Protein AF-A0A9D8VAY9-F1 (afdb_monomer_lite)

pLDDT: mean 90.86, std 5.28, range [71.0, 96.25]

Secondary structure (DSSP, 8-state):
-B-TTT--B--TT-SB-TTT-PBP----HHHHHHHHHHHHHHHHHHHHHHHHHT-

Foldseek 3Di:
DQDPPPRDDADPPDCARPPPGRGDDDPDVVVVVVVVVVVVVVVVVVVVVVVVVVD

Radius of gyration: 20.6 Å; chains: 1; bounding box: 39×43×36 Å

Sequence (55 aa):
MECPSCALEAPDDAEECPYCGYEFPRQKRSVMTMAVVMALLLAWPLFKLIQMLAS

Structure (mmCIF, N/CA/C/O backbone):
data_AF-A0A9D8VAY9-F1
#
_entry.id   AF-A0A9D8VAY9-F1
#
loop_
_atom_site.group_PDB
_atom_site.id
_atom_site.type_symbol
_atom_site.label_atom_id
_atom_site.label_alt_id
_atom_site.label_comp_id
_atom_site.label_asym_id
_atom_site.label_entity_id
_atom_site.label_seq_id
_atom_site.pdbx_PDB_ins_code
_atom_site.Cartn_x
_atom_site.Cartn_y
_atom_site.Cartn_z
_atom_site.occupancy
_atom_site.B_iso_or_equiv
_atom_site.auth_seq_id
_atom_site.auth_comp_id
_atom_site.auth_asym_id
_atom_site.auth_atom_id
_atom_site.pdbx_PDB_model_num
ATOM 1 N N . MET A 1 1 ? 12.068 -1.817 -10.929 1.00 83.38 1 MET A N 1
ATOM 2 C CA . MET A 1 1 ? 11.752 -1.900 -9.481 1.00 83.38 1 MET A CA 1
ATOM 3 C C . MET A 1 1 ? 12.159 -3.258 -8.915 1.00 83.38 1 MET A C 1
ATOM 5 O O . MET A 1 1 ? 11.965 -4.265 -9.581 1.00 83.38 1 MET A O 1
ATOM 9 N N . GLU A 1 2 ? 12.680 -3.341 -7.690 1.00 92.06 2 GLU A N 1
ATOM 10 C CA . GLU A 1 2 ? 13.057 -4.631 -7.086 1.00 92.06 2 GLU A CA 1
ATOM 11 C C . GLU A 1 2 ? 11.824 -5.377 -6.547 1.00 92.06 2 GLU A C 1
ATOM 13 O O . GLU A 1 2 ? 11.034 -4.831 -5.771 1.00 92.06 2 GLU A O 1
ATOM 18 N N . CYS A 1 3 ? 11.641 -6.639 -6.947 1.00 94.88 3 CYS A N 1
ATOM 19 C CA . CYS A 1 3 ? 10.543 -7.464 -6.449 1.00 94.88 3 CYS A CA 1
ATOM 20 C C . CYS A 1 3 ? 10.743 -7.767 -4.950 1.00 94.88 3 CYS A C 1
ATOM 22 O O . CYS A 1 3 ? 11.761 -8.359 -4.590 1.00 94.88 3 CYS A O 1
ATOM 24 N N . PRO A 1 4 ? 9.769 -7.479 -4.063 1.00 94.00 4 PRO A N 1
ATOM 25 C CA . PRO A 1 4 ? 9.929 -7.673 -2.619 1.00 94.00 4 PRO A CA 1
ATOM 26 C C . PRO A 1 4 ? 9.997 -9.152 -2.210 1.00 94.00 4 PRO A C 1
ATOM 28 O O . PRO A 1 4 ? 10.393 -9.465 -1.091 1.00 94.00 4 PRO A O 1
ATOM 31 N N . SER A 1 5 ? 9.588 -10.064 -3.098 1.00 95.56 5 SER A N 1
ATOM 32 C CA . SER A 1 5 ? 9.582 -11.502 -2.830 1.00 95.56 5 SER A CA 1
ATOM 33 C C . SER A 1 5 ? 10.881 -12.195 -3.247 1.00 95.56 5 SER A C 1
ATOM 35 O O . SER A 1 5 ? 11.354 -13.061 -2.517 1.00 95.56 5 SER A O 1
ATOM 37 N N . CYS A 1 6 ? 11.452 -11.842 -4.404 1.00 96.25 6 CYS A N 1
ATOM 38 C CA . CYS A 1 6 ? 12.622 -12.532 -4.965 1.00 96.25 6 CYS A CA 1
ATOM 39 C C . CYS A 1 6 ? 13.845 -11.633 -5.196 1.00 96.25 6 CYS A C 1
ATOM 41 O O . CYS A 1 6 ? 14.878 -12.137 -5.625 1.00 96.25 6 CYS A O 1
ATOM 43 N N . ALA A 1 7 ? 13.738 -10.328 -4.921 1.00 95.31 7 ALA A N 1
ATOM 44 C CA . ALA A 1 7 ? 14.789 -9.318 -5.083 1.00 95.31 7 ALA A CA 1
ATOM 45 C C . ALA A 1 7 ? 15.355 -9.167 -6.511 1.00 95.31 7 ALA A C 1
ATOM 47 O O . ALA A 1 7 ? 16.405 -8.565 -6.703 1.00 95.31 7 ALA A O 1
ATOM 48 N N . LEU A 1 8 ? 14.665 -9.694 -7.527 1.00 95.56 8 LEU A N 1
ATOM 49 C CA . LEU A 1 8 ? 15.002 -9.458 -8.931 1.00 95.56 8 LEU A CA 1
ATOM 50 C C . LEU A 1 8 ? 14.332 -8.181 -9.446 1.00 95.56 8 LEU A C 1
ATOM 52 O O . LEU A 1 8 ? 13.241 -7.816 -9.003 1.00 95.56 8 LEU A O 1
ATOM 56 N N . GLU A 1 9 ? 14.969 -7.540 -10.423 1.00 95.00 9 GLU A N 1
ATOM 57 C CA . GLU A 1 9 ? 14.447 -6.358 -11.110 1.00 95.00 9 GLU A CA 1
ATOM 58 C C . GLU A 1 9 ? 13.196 -6.726 -11.927 1.00 95.00 9 GLU A C 1
ATOM 60 O O . GLU A 1 9 ? 13.273 -7.436 -12.933 1.00 95.00 9 GLU A O 1
ATOM 65 N N . ALA A 1 10 ? 12.033 -6.257 -11.483 1.00 91.06 10 ALA A N 1
ATOM 66 C CA . ALA A 1 10 ? 10.756 -6.387 -12.167 1.00 91.06 10 ALA A CA 1
ATOM 67 C C . ALA A 1 10 ? 10.434 -5.121 -12.994 1.00 91.06 10 ALA A C 1
ATOM 69 O O . ALA A 1 10 ? 10.847 -4.018 -12.609 1.00 91.06 10 ALA A O 1
ATOM 70 N N . PRO A 1 11 ? 9.680 -5.259 -14.105 1.00 91.25 11 PRO A N 1
ATOM 71 C CA . PRO A 1 11 ? 9.144 -4.120 -14.850 1.00 91.25 11 PRO A CA 1
ATOM 72 C C . PRO A 1 11 ? 8.201 -3.295 -13.973 1.00 91.25 11 PRO A C 1
ATOM 74 O O . PRO A 1 11 ? 7.420 -3.866 -13.214 1.00 91.25 11 PRO A O 1
ATOM 77 N N . ASP A 1 12 ? 8.236 -1.971 -14.098 1.00 88.56 12 ASP A N 1
ATOM 78 C CA . ASP A 1 12 ? 7.471 -1.076 -13.217 1.00 88.56 12 ASP A CA 1
ATOM 79 C C . ASP A 1 12 ? 5.945 -1.154 -13.430 1.00 88.56 12 ASP A C 1
ATOM 81 O O . 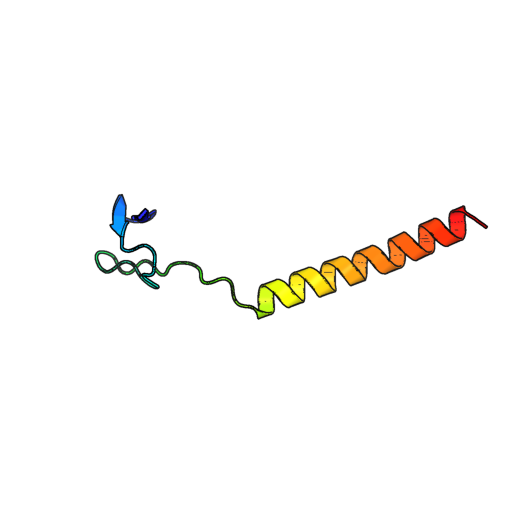ASP A 1 12 ? 5.169 -0.772 -12.555 1.00 88.56 12 ASP A O 1
ATOM 85 N N . ASP A 1 13 ? 5.505 -1.655 -14.584 1.00 88.69 13 ASP A N 1
ATOM 86 C CA . ASP A 1 13 ? 4.102 -1.833 -14.964 1.00 88.69 13 ASP A CA 1
ATOM 87 C C . ASP A 1 13 ? 3.620 -3.290 -14.871 1.00 88.69 13 ASP A C 1
ATOM 89 O O . ASP A 1 13 ? 2.465 -3.580 -15.195 1.00 88.69 13 ASP A O 1
ATOM 93 N N . ALA A 1 14 ? 4.477 -4.208 -14.412 1.00 88.62 14 ALA A N 1
ATOM 94 C CA . ALA A 1 14 ? 4.113 -5.608 -14.269 1.00 88.62 14 ALA A CA 1
ATOM 95 C C . ALA A 1 14 ? 3.032 -5.785 -13.191 1.00 88.62 14 ALA A C 1
ATOM 97 O O . ALA A 1 14 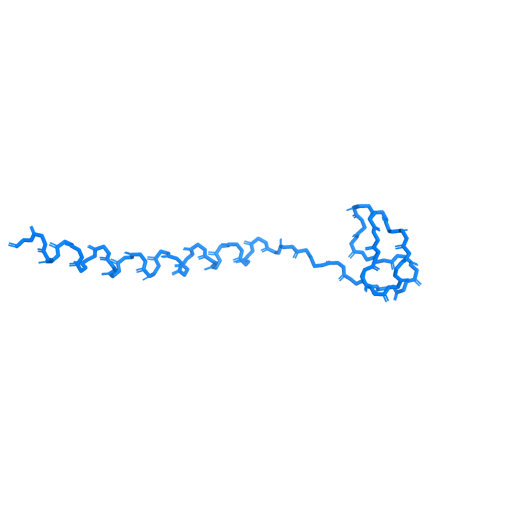? 3.171 -5.327 -12.058 1.00 88.62 14 ALA A O 1
ATOM 98 N N . GLU A 1 15 ? 1.953 -6.491 -13.533 1.00 91.44 15 GLU A N 1
ATOM 99 C CA . GLU A 1 15 ? 0.917 -6.878 -12.562 1.00 91.44 15 GLU A CA 1
ATOM 100 C C . GLU A 1 15 ? 1.375 -8.044 -11.678 1.00 91.44 15 GLU A C 1
ATOM 102 O O . GLU A 1 15 ? 0.937 -8.174 -10.538 1.00 91.44 15 GLU A O 1
ATOM 107 N N . GLU A 1 16 ? 2.302 -8.853 -12.186 1.00 94.75 16 GLU A N 1
ATOM 108 C CA . GLU A 1 16 ? 2.872 -10.013 -11.513 1.00 94.75 16 GLU A CA 1
ATOM 109 C C . GLU A 1 16 ? 4.361 -10.140 -11.869 1.00 94.75 16 GLU A C 1
ATOM 111 O O . GLU A 1 16 ? 4.774 -9.849 -12.994 1.00 94.75 16 GLU A O 1
ATOM 116 N N . CYS A 1 17 ? 5.195 -10.559 -10.917 1.00 95.19 17 CYS A N 1
ATOM 117 C CA . CYS A 1 17 ? 6.622 -10.751 -11.156 1.00 95.19 17 CYS A CA 1
ATOM 118 C C . CYS A 1 17 ? 6.863 -11.949 -12.099 1.00 95.19 17 CYS A C 1
ATOM 120 O O . CYS A 1 17 ? 6.552 -13.079 -11.716 1.00 95.19 17 CYS A O 1
ATOM 122 N N . PRO A 1 18 ? 7.514 -11.769 -13.267 1.00 94.19 18 PRO A N 1
ATOM 123 C CA . PRO A 1 18 ? 7.681 -12.836 -14.261 1.00 94.19 18 PRO A CA 1
ATOM 124 C C . PRO A 1 18 ? 8.645 -13.951 -13.827 1.00 94.19 18 PRO A C 1
ATOM 126 O O . PRO A 1 18 ? 8.744 -14.975 -14.497 1.00 94.19 18 PRO A O 1
ATOM 129 N N . TYR A 1 19 ? 9.380 -13.756 -12.728 1.00 95.31 19 TYR A N 1
ATOM 130 C CA . TYR A 1 19 ? 10.370 -14.717 -12.238 1.00 95.31 19 TYR A CA 1
ATOM 131 C C . TYR A 1 19 ? 9.840 -15.624 -11.128 1.00 95.31 19 TYR A C 1
ATOM 133 O O . TYR A 1 19 ? 10.249 -16.778 -11.044 1.00 95.31 19 TYR A O 1
ATOM 141 N N . CYS A 1 20 ? 8.972 -15.108 -10.251 1.00 96.12 20 CYS A N 1
ATOM 142 C CA . CYS A 1 20 ? 8.485 -15.851 -9.084 1.00 96.12 20 CYS A CA 1
ATOM 143 C C . CYS A 1 20 ? 6.960 -15.908 -8.949 1.00 96.12 20 CYS A C 1
ATOM 145 O O . CYS A 1 20 ? 6.478 -16.630 -8.080 1.00 96.12 20 CYS A O 1
ATOM 147 N N . GLY A 1 21 ? 6.212 -15.163 -9.767 1.00 93.81 21 GLY A N 1
ATOM 148 C CA . GLY A 1 21 ? 4.749 -15.136 -9.721 1.00 93.81 21 GLY A CA 1
ATOM 149 C C . GLY A 1 21 ? 4.155 -14.300 -8.581 1.00 93.81 21 GLY A C 1
ATOM 150 O O . GLY A 1 21 ? 3.044 -14.542 -8.124 1.00 93.81 21 GLY A O 1
ATOM 151 N N . TYR A 1 22 ? 4.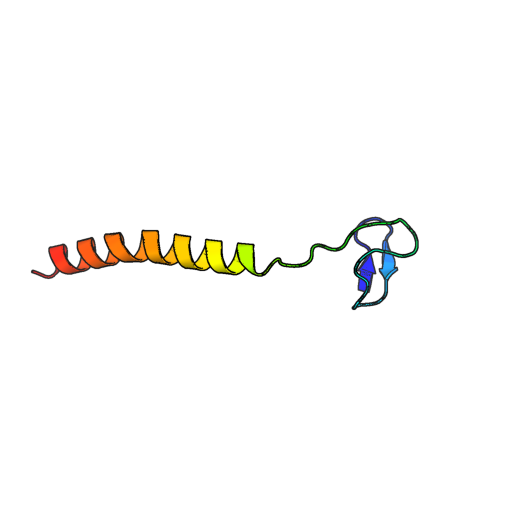908 -13.339 -8.038 1.00 94.19 22 TYR A N 1
ATOM 152 C CA . TYR A 1 22 ? 4.377 -12.432 -7.017 1.00 94.19 22 TYR A CA 1
ATOM 153 C C . TYR A 1 22 ? 3.398 -11.429 -7.639 1.00 94.19 22 TYR A C 1
ATOM 155 O O . TYR A 1 22 ? 3.819 -10.601 -8.445 1.00 94.19 22 TYR A O 1
ATOM 163 N N . GLU A 1 23 ? 2.126 -11.464 -7.239 1.00 93.88 23 GLU A N 1
ATOM 164 C CA . GLU A 1 23 ? 1.107 -10.499 -7.670 1.00 93.88 23 GLU A CA 1
ATOM 165 C C . GLU A 1 23 ? 1.291 -9.144 -6.968 1.00 93.88 23 GLU A C 1
ATOM 167 O O . GLU A 1 23 ? 1.195 -9.032 -5.740 1.00 93.88 23 GLU A O 1
ATOM 172 N N . PHE A 1 24 ? 1.520 -8.085 -7.744 1.00 92.38 24 PHE A N 1
ATOM 173 C CA . PHE A 1 24 ? 1.655 -6.742 -7.199 1.00 92.38 24 PHE A CA 1
ATOM 174 C C . PHE A 1 24 ? 0.276 -6.166 -6.834 1.00 92.38 24 PHE A C 1
ATOM 176 O O . PHE A 1 24 ? -0.673 -6.236 -7.623 1.00 92.38 24 PHE A O 1
ATOM 183 N N . PRO A 1 25 ? 0.124 -5.558 -5.641 1.00 86.25 25 PRO A N 1
ATOM 184 C CA . PRO A 1 25 ? -1.169 -5.071 -5.185 1.00 86.25 25 PRO A CA 1
ATOM 185 C C . PRO A 1 25 ? -1.652 -3.902 -6.050 1.00 86.25 25 PRO A C 1
ATOM 187 O O . PRO A 1 25 ? -1.185 -2.770 -5.930 1.00 86.25 25 PRO A O 1
ATOM 190 N N . ARG A 1 26 ? -2.660 -4.147 -6.888 1.00 81.81 26 ARG A N 1
ATOM 191 C CA . ARG A 1 26 ? -3.364 -3.090 -7.624 1.00 81.81 26 ARG A CA 1
ATOM 192 C C . ARG A 1 26 ? -4.381 -2.440 -6.692 1.00 81.81 26 ARG A C 1
ATOM 194 O O . ARG A 1 26 ? -5.309 -3.098 -6.215 1.00 81.81 26 ARG A O 1
ATOM 201 N N . GLN A 1 27 ? -4.231 -1.142 -6.424 1.00 76.19 27 GLN A N 1
ATOM 202 C CA . GLN A 1 27 ? -5.232 -0.394 -5.664 1.00 76.19 27 GLN A CA 1
ATOM 203 C C . GLN A 1 27 ? -6.571 -0.435 -6.411 1.00 76.19 27 GLN A C 1
ATOM 205 O O . GLN A 1 27 ? -6.782 0.246 -7.414 1.00 76.19 27 GLN A O 1
ATOM 210 N N . LYS A 1 28 ? -7.503 -1.258 -5.922 1.00 83.31 28 LYS A N 1
ATOM 211 C CA . LYS A 1 28 ? -8.854 -1.323 -6.479 1.00 83.31 28 LYS A CA 1
ATOM 212 C C . LYS A 1 28 ? -9.566 -0.009 -6.173 1.00 83.31 28 LYS A C 1
ATOM 214 O O . LYS A 1 28 ? -9.619 0.426 -5.022 1.00 83.31 28 LYS A O 1
ATOM 219 N N . ARG A 1 29 ? -10.190 0.589 -7.191 1.00 81.88 29 ARG A N 1
ATOM 220 C CA . ARG A 1 29 ? -10.956 1.844 -7.062 1.00 81.88 29 ARG A CA 1
ATOM 221 C C . ARG A 1 29 ? -12.054 1.766 -5.989 1.00 81.88 29 ARG A C 1
ATOM 223 O O . ARG A 1 29 ? -12.365 2.773 -5.363 1.00 81.88 29 ARG A O 1
ATOM 230 N N . SER A 1 30 ? -12.578 0.566 -5.721 1.00 80.56 30 SER A N 1
ATOM 231 C CA . SER A 1 30 ? -13.538 0.306 -4.642 1.00 80.56 30 SER A CA 1
ATOM 232 C C . SER A 1 30 ? -12.978 0.595 -3.243 1.00 80.56 30 SER A C 1
ATOM 234 O O . SER A 1 30 ? -13.687 1.144 -2.400 1.00 80.56 30 SER A O 1
ATOM 236 N N . VAL A 1 31 ? -11.701 0.288 -2.994 1.00 86.81 31 VAL A N 1
ATOM 237 C CA . VAL A 1 31 ? -11.046 0.551 -1.703 1.00 86.81 31 VAL A CA 1
ATOM 238 C C . VAL A 1 31 ? -10.925 2.056 -1.478 1.00 86.81 31 VAL A C 1
ATOM 240 O O . VAL A 1 31 ? -11.229 2.542 -0.391 1.00 86.81 31 VAL A O 1
ATOM 243 N N . MET A 1 32 ? -10.591 2.813 -2.528 1.00 86.75 32 MET A N 1
ATOM 244 C CA . MET A 1 32 ? -10.547 4.275 -2.468 1.00 86.75 32 MET A CA 1
ATOM 245 C C . MET A 1 32 ? -11.925 4.867 -2.141 1.00 86.75 32 MET A C 1
ATOM 247 O O . MET A 1 32 ? -12.033 5.730 -1.272 1.00 86.75 32 MET A O 1
ATOM 251 N N . THR A 1 33 ? -12.998 4.369 -2.768 1.00 90.75 33 THR A N 1
ATOM 252 C CA . THR A 1 33 ? -14.359 4.825 -2.442 1.00 90.75 33 THR A CA 1
ATOM 253 C C . THR A 1 33 ? -14.773 4.468 -1.016 1.00 90.75 33 THR A C 1
ATOM 255 O O . THR A 1 33 ? -15.372 5.302 -0.340 1.00 90.75 33 THR A O 1
ATOM 258 N N . MET A 1 34 ? -14.418 3.276 -0.522 1.00 91.38 34 MET A N 1
ATOM 259 C CA . MET A 1 34 ? -14.716 2.885 0.860 1.00 91.38 34 MET A CA 1
ATOM 260 C C . MET A 1 34 ? -13.999 3.785 1.867 1.00 91.38 34 MET A C 1
ATOM 262 O O . MET A 1 34 ? -14.621 4.219 2.834 1.00 91.38 34 MET A O 1
ATOM 266 N N . ALA A 1 35 ? -12.730 4.120 1.618 1.00 93.12 35 ALA A N 1
ATOM 267 C CA . ALA A 1 35 ? -11.974 5.034 2.471 1.00 93.12 35 ALA A CA 1
ATOM 268 C C . ALA A 1 35 ? -12.641 6.418 2.555 1.00 93.12 35 ALA A C 1
ATOM 270 O O . ALA A 1 35 ? -12.793 6.960 3.650 1.00 93.12 35 ALA A O 1
ATOM 271 N N . VAL A 1 36 ? -13.108 6.960 1.423 1.00 93.44 36 VAL A N 1
ATOM 272 C CA . VAL A 1 36 ? -13.824 8.249 1.386 1.00 93.44 36 VAL A CA 1
ATOM 273 C C . VAL A 1 36 ?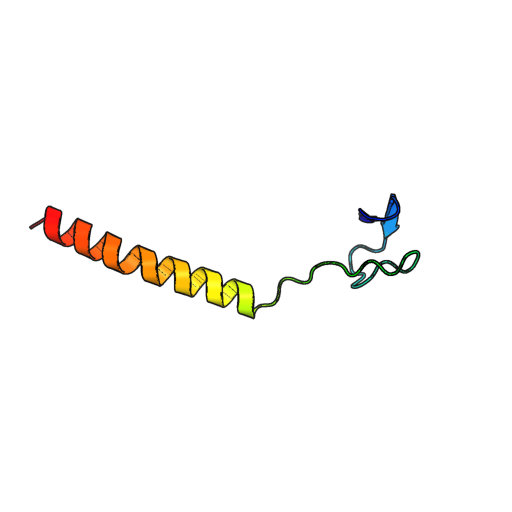 -15.144 8.177 2.153 1.00 93.44 36 VAL A C 1
ATOM 275 O O . VAL A 1 36 ? -15.423 9.056 2.965 1.00 93.44 36 VAL A O 1
ATOM 278 N N . VAL A 1 37 ? -15.945 7.128 1.945 1.00 95.00 37 VAL A N 1
ATOM 279 C CA . VAL A 1 37 ? -17.215 6.947 2.669 1.00 95.00 37 VAL A CA 1
ATOM 280 C C . VAL A 1 37 ? -16.973 6.859 4.175 1.00 95.00 37 VAL A C 1
ATOM 282 O O . VAL A 1 37 ? -17.663 7.524 4.943 1.00 95.00 37 VAL A O 1
ATOM 285 N N . MET A 1 38 ? -15.969 6.092 4.604 1.00 93.81 38 MET A N 1
ATOM 286 C CA . MET A 1 38 ? -15.636 5.952 6.020 1.00 93.81 38 MET A CA 1
ATOM 287 C C . MET A 1 38 ? -15.167 7.282 6.626 1.00 93.81 38 MET A C 1
ATOM 289 O O . MET A 1 38 ? -15.605 7.650 7.714 1.00 93.81 38 MET A O 1
ATOM 293 N N . ALA A 1 39 ? -14.343 8.044 5.901 1.00 95.50 39 ALA A N 1
ATOM 294 C CA . ALA A 1 39 ? -13.923 9.377 6.325 1.00 95.50 39 ALA A CA 1
ATOM 295 C C . ALA A 1 39 ? -15.117 10.335 6.472 1.00 95.50 39 ALA A C 1
ATOM 297 O O . ALA A 1 39 ? -15.210 11.040 7.475 1.00 95.50 39 ALA A O 1
ATOM 298 N N . LEU A 1 40 ? -16.065 10.326 5.528 1.00 95.12 40 LEU A N 1
ATOM 299 C CA . LEU A 1 40 ? -17.282 11.146 5.598 1.00 95.12 40 LEU A CA 1
ATOM 300 C C . LEU A 1 40 ? -18.191 10.743 6.767 1.00 95.12 40 LEU A C 1
ATOM 302 O O . LEU A 1 40 ? -18.706 11.617 7.467 1.00 95.12 40 LEU A O 1
ATOM 306 N N . LEU A 1 41 ? -18.350 9.437 7.012 1.00 94.75 41 LEU A N 1
ATOM 307 C CA . LEU A 1 41 ? -19.121 8.911 8.144 1.00 94.75 41 LEU A CA 1
ATOM 308 C C . LEU A 1 41 ? -18.559 9.358 9.495 1.00 94.75 41 LEU A C 1
ATOM 310 O O . LEU A 1 41 ? -19.336 9.554 10.424 1.00 94.75 41 LEU A O 1
ATOM 314 N N . LEU A 1 42 ? -17.241 9.533 9.609 1.00 93.25 42 LEU A N 1
ATOM 315 C CA . LEU A 1 42 ? -16.595 10.047 10.821 1.00 93.25 42 LEU A CA 1
ATOM 316 C C . LEU A 1 42 ? -16.597 11.579 10.878 1.00 93.25 42 LEU A C 1
ATOM 318 O O . LEU A 1 42 ? -16.794 12.157 11.946 1.00 93.25 42 LEU A O 1
ATOM 322 N N . ALA A 1 43 ? -16.426 12.252 9.741 1.00 94.56 43 ALA A N 1
ATOM 323 C CA . ALA A 1 43 ? -16.429 13.710 9.668 1.00 94.56 43 ALA A CA 1
ATOM 324 C C . ALA A 1 43 ? -17.800 14.308 10.023 1.00 94.56 43 ALA A C 1
ATOM 326 O O . ALA A 1 43 ? -17.865 15.334 10.697 1.00 94.56 43 ALA A O 1
ATOM 327 N N . TRP A 1 44 ? -18.897 13.660 9.622 1.00 94.19 44 TRP A N 1
ATOM 328 C CA . TRP A 1 44 ? -20.262 14.121 9.891 1.00 94.19 44 TRP A CA 1
ATOM 329 C C . TRP A 1 44 ? -20.611 14.278 11.391 1.00 94.19 44 TRP A C 1
ATOM 331 O O . TRP A 1 44 ? -21.052 15.362 11.783 1.00 94.19 44 TRP A O 1
ATOM 341 N N . PRO A 1 45 ? -20.425 13.267 12.267 1.00 92.31 45 PRO A N 1
ATOM 342 C CA . PRO A 1 45 ? -20.687 13.403 13.699 1.00 92.31 45 PRO A CA 1
ATOM 343 C C . PRO A 1 45 ? -19.718 14.376 14.379 1.00 92.31 45 PRO A C 1
ATOM 345 O O . PRO A 1 45 ? -20.142 15.123 15.259 1.00 92.31 45 PRO A O 1
ATOM 348 N N . LEU A 1 46 ? -18.452 14.430 13.945 1.00 91.44 46 LEU A N 1
ATOM 349 C CA . LEU A 1 46 ? -17.496 15.433 14.425 1.00 91.44 46 LEU A CA 1
ATOM 350 C C . LEU A 1 46 ? -17.974 16.854 14.111 1.00 91.44 46 LEU A C 1
ATOM 352 O O . LEU A 1 46 ? -17.987 17.709 14.994 1.00 91.44 46 LEU A O 1
ATOM 356 N N . PHE A 1 47 ? -18.431 17.095 12.883 1.00 94.38 47 PHE A N 1
ATOM 357 C CA . PHE A 1 47 ? -18.984 18.385 12.481 1.00 94.38 47 PHE A CA 1
ATOM 358 C C . PHE A 1 47 ? -20.218 18.754 13.315 1.00 94.38 47 PHE A C 1
ATOM 360 O O . PHE A 1 47 ? -20.319 19.877 13.804 1.00 94.38 47 PHE A O 1
ATOM 367 N N . LYS A 1 48 ? -21.119 17.793 13.560 1.00 92.75 48 LYS A N 1
ATOM 368 C CA . LYS A 1 48 ? -22.288 17.983 14.435 1.00 92.75 48 LYS A CA 1
ATOM 369 C C . LYS A 1 48 ? -21.907 18.343 15.872 1.00 92.75 48 LYS A C 1
ATOM 371 O O . LYS A 1 48 ? -22.526 19.238 16.443 1.00 92.75 48 LYS A O 1
ATOM 376 N N . LEU A 1 49 ? -20.905 17.678 16.445 1.00 90.25 49 LEU A N 1
ATOM 377 C CA . LEU A 1 49 ? -20.408 17.980 17.791 1.00 90.25 49 LEU A CA 1
ATOM 378 C C . LEU A 1 49 ? -19.807 19.386 17.871 1.00 90.25 49 LEU A C 1
ATOM 380 O O . LEU A 1 49 ? -20.104 20.121 18.807 1.00 90.25 49 LEU A O 1
ATOM 384 N N . ILE A 1 50 ? -19.016 19.782 16.872 1.00 92.38 50 ILE A N 1
ATOM 385 C CA . ILE A 1 50 ? -18.437 21.130 16.799 1.00 92.38 50 ILE A CA 1
ATOM 386 C C . ILE A 1 50 ? -19.544 22.188 16.707 1.00 92.38 50 ILE A C 1
ATOM 388 O O . ILE A 1 50 ? -19.488 23.183 17.423 1.00 92.38 50 ILE A O 1
ATOM 392 N N . GLN A 1 51 ? -20.574 21.969 15.881 1.00 92.31 51 GLN A N 1
ATOM 393 C CA . GLN A 1 51 ? -21.714 22.888 15.797 1.00 92.31 51 GLN A CA 1
ATOM 394 C C . GLN A 1 51 ? -22.476 23.002 17.125 1.00 92.31 51 GLN A C 1
ATOM 396 O O . GLN A 1 51 ? -22.888 24.098 17.487 1.00 92.31 51 GLN A O 1
ATOM 401 N N . MET A 1 52 ? -22.639 21.894 17.854 1.00 89.38 52 MET A N 1
ATOM 402 C CA . MET A 1 52 ? -23.299 21.877 19.163 1.00 89.38 52 MET A CA 1
ATOM 403 C C . MET A 1 52 ? -22.486 22.600 20.246 1.00 89.38 52 MET A C 1
ATOM 405 O O . MET A 1 52 ? -23.076 23.226 21.111 1.00 89.38 52 MET A O 1
ATOM 409 N N . LEU A 1 53 ? -21.153 22.533 20.201 1.00 87.62 53 LEU A N 1
ATOM 410 C CA . LEU A 1 53 ? -20.270 23.263 21.123 1.00 87.62 53 LEU A CA 1
ATOM 411 C C . LEU A 1 53 ? -20.192 24.769 20.824 1.00 87.62 53 LEU A C 1
ATOM 413 O O . LEU A 1 53 ? -19.781 25.539 21.687 1.00 87.62 53 LEU A O 1
ATOM 417 N N . ALA A 1 54 ? -20.529 25.176 19.600 1.00 83.56 54 ALA A N 1
ATOM 418 C CA . ALA A 1 54 ? -20.453 26.558 19.131 1.00 83.56 54 ALA A CA 1
ATOM 419 C C . ALA A 1 54 ? -21.794 27.323 19.204 1.00 83.56 54 ALA A C 1
ATOM 421 O O . ALA A 1 54 ? -21.845 28.469 18.758 1.00 83.56 54 ALA A O 1
ATOM 422 N N . SER A 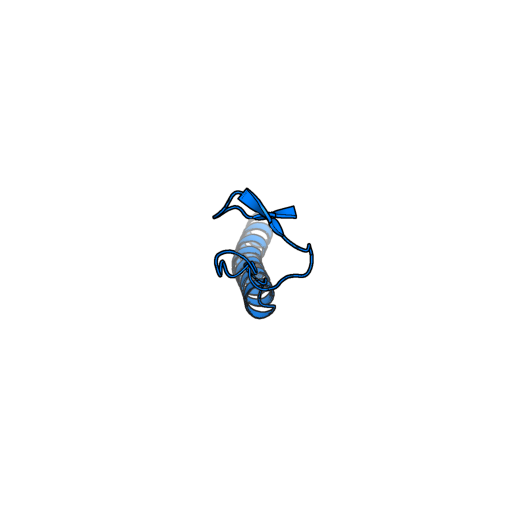1 55 ? -22.868 26.707 19.717 1.00 71.00 55 SER A N 1
ATOM 423 C CA . SER A 1 55 ? -24.188 27.319 19.983 1.00 71.00 55 SER A CA 1
ATOM 424 C C . SER A 1 55 ? -24.481 27.337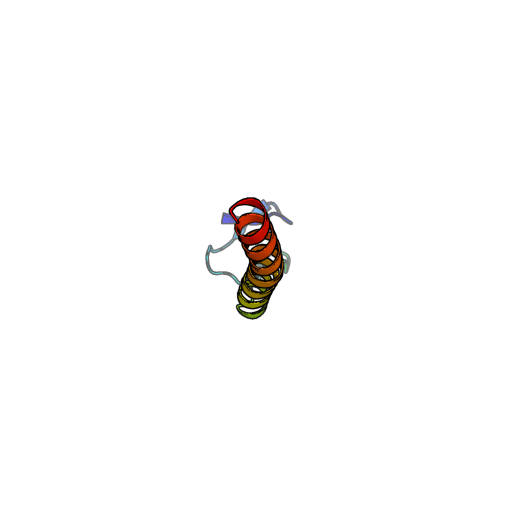 21.475 1.00 71.00 55 SER A C 1
ATOM 426 O O . SER A 1 55 ? -25.127 28.311 21.915 1.00 71.00 55 SER A O 1
#